Protein 2G3A (pdb70)

Organism: Agrobacterium fabrum (strain C58 / ATCC 33970) (NCBI:txid176299)

GO terms:
  GO:0016747 acyltransferase activity, transferring groups other than amino-acyl groups (F, IDA)

Nearest PDB structures (foldseek):
  2g3a-assembly1_A-2  TM=1.008E+00  e=5.974E-25  Agrobacterium fabrum str. C58
  1y9w-assembly1_B  TM=8.435E-01  e=3.414E-10  Bacillus cereus ATCC 14579
  1l0c-assembly1_A  TM=7.454E-01  e=3.985E-04  Ovis aries
  4m85-assembly4_D  TM=7.334E-01  e=1.195E-03  Staphylococcus aureus subsp. aureus Mu50
  4nex-assembly1_A  TM=5.572E-01  e=1.646E-02  Xylella fastidiosa Temecula1

Structure (mmCIF, N/CA/C/O backbone):
data_2G3A
#
_entry.id   2G3A
#
_cell.length_a   60.768
_cell.length_b   94.675
_cell.length_c   57.145
_cell.angle_alpha   90.000
_cell.angle_beta   90.000
_cell.angle_gamma   90.000
#
_symmetry.space_group_name_H-M   'C 2 2 21'
#
loop_
_entity.id
_entity.type
_entity.pdbx_description
1 polymer acetyltransferase
2 water water
#
loop_
_atom_site.group_PDB
_atom_site.id
_atom_site.type_symbol
_atom_site.label_atom_id
_atom_site.label_alt_id
_atom_site.label_comp_id
_atom_site.label_asym_id
_atom_site.label_entity_id
_atom_site.label_seq_id
_atom_site.pdbx_PDB_ins_code
_atom_site.Cartn_x
_atom_site.Cartn_y
_atom_site.Cartn_z
_atom_site.occupancy
_atom_site.B_iso_or_equiv
_atom_site.auth_seq_id
_atom_site.auth_comp_id
_atom_site.auth_asym_id
_atom_site.auth_atom_id
_atom_site.pdbx_PDB_model_num
ATOM 9 N N . ASN A 1 17 ? 52.978 -6.382 27.526 1.00 37.45 2 ASN A N 1
ATOM 10 C CA . ASN A 1 17 ? 51.877 -6.425 28.496 1.00 37.00 2 ASN A CA 1
ATOM 11 C C . ASN A 1 17 ? 50.629 -7.120 27.975 1.00 35.09 2 ASN A C 1
ATOM 12 O O . ASN A 1 17 ? 50.140 -6.788 26.900 1.00 34.93 2 ASN A O 1
ATOM 17 N N . PHE A 1 18 ? 50.113 -8.060 28.763 1.00 34.59 3 PHE A N 1
ATOM 18 C CA . PHE A 1 18 ? 48.879 -8.778 28.441 1.00 33.33 3 PHE A CA 1
ATOM 19 C C . PHE A 1 18 ? 47.749 -8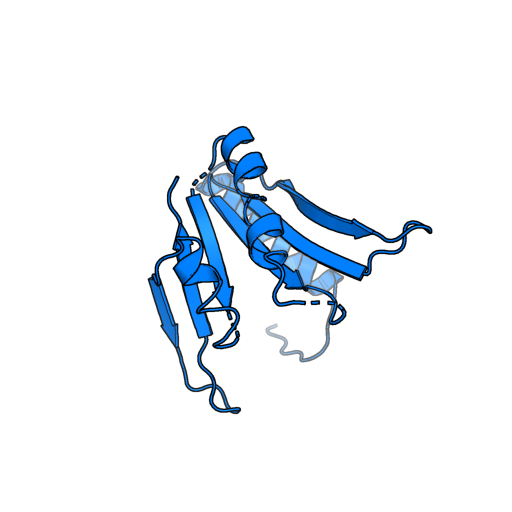.226 29.307 1.00 34.71 3 PHE A C 1
ATOM 20 O O . PHE A 1 18 ? 47.754 -8.382 30.533 1.00 35.51 3 PHE A O 1
ATOM 28 N N . VAL A 1 19 ? 46.787 -7.570 28.663 1.00 33.78 4 VAL A N 1
ATOM 29 C CA . VAL A 1 19 ? 45.748 -6.811 29.374 1.00 33.28 4 VAL A CA 1
ATOM 30 C C . VAL A 1 19 ? 44.390 -7.456 29.145 1.00 33.66 4 VAL A C 1
ATOM 31 O O . VAL A 1 19 ? 43.928 -7.536 28.008 1.00 35.21 4 VAL A O 1
ATOM 35 N N . LEU A 1 20 ? 43.766 -7.923 30.224 1.00 33.87 5 LEU A N 1
ATOM 36 C CA . LEU A 1 20 ? 42.431 -8.525 30.156 1.00 33.20 5 LEU A CA 1
ATOM 37 C C . LEU A 1 20 ? 41.378 -7.435 30.277 1.00 31.91 5 LEU A C 1
ATOM 38 O O . LEU A 1 20 ? 41.519 -6.533 31.097 1.00 30.85 5 LEU A O 1
ATOM 43 N N . SER A 1 21 ? 40.333 -7.514 29.462 1.00 31.47 6 SER A N 1
ATOM 44 C CA . SER A 1 21 ? 39.247 -6.523 29.505 1.00 32.76 6 SER A CA 1
ATOM 45 C C . SER A 1 21 ? 37.883 -7.172 29.226 1.00 32.64 6 SER A C 1
ATOM 46 O O . SER A 1 21 ? 37.806 -8.186 28.525 1.00 31.08 6 SER A O 1
ATOM 49 N N . ASP A 1 22 ? 36.821 -6.595 29.791 1.00 33.95 7 ASP A N 1
ATOM 50 C CA . ASP A 1 22 ? 35.451 -7.088 29.579 1.00 36.33 7 ASP A CA 1
ATOM 51 C C . ASP A 1 22 ? 34.520 -6.000 29.012 1.00 37.95 7 ASP A C 1
ATOM 52 O O . ASP A 1 22 ? 33.294 -6.061 29.173 1.00 37.49 7 ASP A O 1
ATOM 57 N N . VAL A 1 23 ? 35.115 -5.003 28.363 1.00 39.09 8 VAL A N 1
ATOM 58 C CA . VAL A 1 23 ? 34.353 -3.950 27.691 1.00 41.47 8 VAL A CA 1
ATOM 59 C C . VAL A 1 23 ? 34.648 -3.924 26.194 1.00 43.27 8 VAL A C 1
ATOM 60 O O . VAL A 1 23 ? 35.775 -4.191 25.767 1.00 44.57 8 VAL A O 1
ATOM 64 N N . ALA A 1 24 ? 33.621 -3.616 25.405 1.00 44.80 9 ALA A N 1
ATOM 65 C CA . ALA A 1 24 ? 33.767 -3.483 23.960 1.00 45.97 9 ALA A CA 1
ATOM 66 C C . ALA A 1 24 ? 34.732 -2.341 23.641 1.00 46.06 9 ALA A C 1
ATOM 67 O O . ALA A 1 24 ? 34.730 -1.306 24.319 1.00 47.36 9 ALA A O 1
ATOM 69 N N . ASP A 1 25 ? 35.572 -2.557 22.631 1.00 45.87 10 ASP A N 1
ATOM 70 C CA . ASP A 1 25 ? 36.565 -1.572 22.206 1.00 44.20 10 ASP A CA 1
ATOM 71 C C 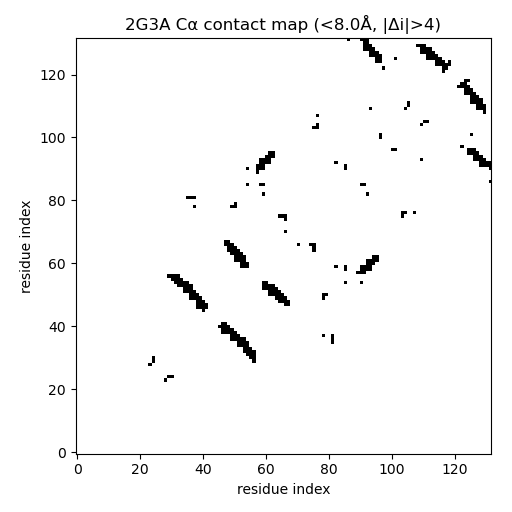. ASP A 1 25 ? 36.839 -1.763 20.723 1.00 42.09 10 ASP A C 1
ATOM 72 O O . ASP A 1 25 ? 37.546 -2.700 20.334 1.00 39.31 10 ASP A O 1
ATOM 77 N N . ALA A 1 26 ? 36.274 -0.875 19.905 1.00 39.35 11 ALA A N 1
ATOM 78 C CA . ALA A 1 26 ? 36.372 -0.987 18.450 1.00 38.09 11 ALA A CA 1
ATOM 79 C C . ALA A 1 26 ? 37.812 -0.930 17.944 1.00 37.20 11 ALA A C 1
ATOM 80 O O . ALA A 1 26 ? 38.219 -1.774 17.134 1.00 36.23 11 ALA A O 1
ATOM 82 N N . GLU A 1 27 ? 38.580 0.050 18.437 1.00 36.62 12 GLU A N 1
ATOM 83 C CA . GLU A 1 27 ? 39.970 0.242 18.006 1.00 36.80 12 GLU A CA 1
ATOM 84 C C . GLU A 1 27 ? 40.909 -0.879 18.436 1.00 37.39 12 GLU A C 1
ATOM 85 O O . GLU A 1 27 ? 41.826 -1.238 17.693 1.00 38.55 12 GLU A O 1
ATOM 91 N N . ALA A 1 28 ? 40.686 -1.428 19.628 1.00 36.21 13 ALA A N 1
ATOM 92 C CA . ALA A 1 28 ? 41.484 -2.547 20.105 1.00 36.76 13 ALA A CA 1
ATOM 93 C C . ALA A 1 28 ? 41.152 -3.808 19.311 1.00 35.69 13 ALA A C 1
ATOM 94 O O . ALA A 1 28 ? 42.049 -4.547 18.906 1.00 36.41 13 ALA A O 1
ATOM 96 N N . GLU A 1 29 ? 39.859 -4.032 19.077 1.00 34.87 14 GLU A N 1
ATOM 97 C CA . GLU A 1 29 ? 39.399 -5.179 18.298 1.00 35.17 14 GLU A CA 1
ATOM 98 C C . GLU A 1 29 ? 39.857 -5.118 16.843 1.00 33.89 14 GLU A C 1
ATOM 99 O O . GLU A 1 29 ? 40.185 -6.150 16.261 1.00 32.13 14 GLU A O 1
ATOM 105 N N . LYS A 1 30 ? 39.865 -3.910 16.270 1.00 30.75 15 LYS A N 1
ATOM 106 C CA . LYS A 1 30 ? 40.386 -3.676 14.917 1.00 30.37 15 LYS A CA 1
ATOM 107 C C . LYS A 1 30 ? 41.889 -3.991 14.843 1.00 29.68 15 LYS A C 1
ATOM 108 O O . LYS A 1 30 ? 42.358 -4.608 13.880 1.00 29.36 15 LYS A O 1
ATOM 114 N N . ALA A 1 31 ? 42.625 -3.589 15.881 1.00 28.35 16 ALA A N 1
ATOM 115 C CA . ALA A 1 31 ? 44.077 -3.766 15.941 1.00 27.81 16 ALA A CA 1
ATOM 116 C C . ALA A 1 31 ? 44.490 -5.235 16.033 1.00 27.29 16 ALA A C 1
ATOM 117 O O . ALA A 1 31 ? 45.652 -5.567 15.803 1.00 27.68 16 ALA A O 1
ATOM 119 N N . ILE A 1 32 ? 43.538 -6.097 16.379 1.00 27.51 17 ILE A N 1
ATOM 120 C CA . ILE A 1 32 ? 43.743 -7.555 16.388 1.00 28.65 17 ILE A CA 1
ATOM 121 C C . ILE A 1 32 ? 43.202 -8.183 15.096 1.00 31.46 17 ILE A C 1
ATOM 122 O O . ILE A 1 32 ? 43.855 -9.034 14.497 1.00 30.40 17 ILE A O 1
ATOM 127 N N . ARG A 1 33 ? 42.022 -7.736 14.657 1.00 32.61 18 ARG A N 1
ATOM 128 C CA . ARG A 1 33 ? 41.415 -8.258 13.430 1.00 32.71 18 ARG A CA 1
ATOM 129 C C . ARG A 1 33 ? 42.230 -7.957 12.164 1.00 30.78 18 ARG A C 1
ATOM 130 O O . ARG A 1 33 ? 42.440 -8.838 11.338 1.00 29.90 18 ARG A O 1
ATOM 138 N N . ASP A 1 34 ? 42.678 -6.719 12.002 1.00 31.24 19 ASP A N 1
ATOM 139 C CA . ASP A 1 34 ? 43.352 -6.340 10.751 1.00 32.06 19 ASP A CA 1
ATOM 140 C C . ASP A 1 34 ? 44.587 -7.204 10.421 1.00 32.90 19 ASP A C 1
ATOM 141 O O . ASP A 1 34 ? 44.650 -7.781 9.330 1.00 32.82 19 ASP A O 1
ATOM 146 N N . PRO A 1 35 ? 45.551 -7.332 11.362 1.00 33.38 20 PRO A N 1
ATOM 147 C CA . PRO A 1 35 ? 46.699 -8.179 11.028 1.00 32.41 20 PRO A CA 1
ATOM 148 C C . PRO A 1 35 ? 46.368 -9.669 10.838 1.00 32.69 20 PRO A C 1
ATOM 149 O O . PRO A 1 35 ? 47.059 -10.351 10.080 1.00 31.45 20 PRO A O 1
ATOM 153 N N . LEU A 1 36 ? 45.320 -10.161 11.495 1.00 32.71 21 LEU A N 1
ATOM 154 C CA . LEU A 1 36 ? 44.899 -11.549 11.320 1.00 32.89 21 LEU A CA 1
ATOM 155 C C . LEU A 1 36 ? 44.308 -11.730 9.920 1.00 31.69 21 LEU A C 1
ATOM 156 O O . LEU A 1 36 ? 44.581 -12.722 9.250 1.00 30.88 21 LEU A O 1
ATOM 161 N N . VAL A 1 37 ? 43.505 -10.763 9.485 1.00 31.78 22 VAL A N 1
ATOM 162 C CA . VAL A 1 37 ? 42.998 -10.739 8.104 1.00 30.98 22 VAL A CA 1
ATOM 163 C C . VAL A 1 37 ? 44.161 -10.671 7.099 1.00 29.38 22 VAL A C 1
ATOM 164 O O . VAL A 1 37 ? 44.177 -11.411 6.116 1.00 29.93 22 VAL A O 1
ATOM 168 N N . ALA A 1 38 ? 45.149 -9.816 7.360 1.00 29.83 23 ALA A N 1
ATOM 169 C CA . ALA A 1 38 ? 46.299 -9.686 6.454 1.00 30.67 23 ALA A CA 1
ATOM 170 C C . ALA A 1 38 ? 47.111 -10.979 6.386 1.00 30.71 23 ALA A C 1
ATOM 171 O O . ALA A 1 38 ? 47.537 -11.399 5.304 1.00 31.03 23 ALA A O 1
ATOM 173 N N . TYR A 1 39 ? 47.297 -11.612 7.545 1.00 30.71 24 TYR A N 1
ATOM 174 C CA . TYR A 1 39 ? 47.944 -12.914 7.647 1.00 30.07 24 TYR A CA 1
ATOM 175 C C . TYR A 1 39 ? 47.206 -13.996 6.853 1.00 29.77 24 TYR A C 1
ATOM 176 O O . TYR A 1 39 ? 47.839 -14.813 6.163 1.00 28.64 24 TYR A O 1
ATOM 185 N N . ASN A 1 40 ? 45.879 -14.022 6.988 1.00 28.32 25 ASN A N 1
ATOM 186 C CA . ASN A 1 40 ? 45.057 -15.006 6.299 1.00 29.31 25 ASN A CA 1
ATOM 187 C C . ASN A 1 40 ? 45.056 -14.808 4.780 1.00 29.69 25 ASN A C 1
ATOM 188 O O . ASN A 1 40 ? 45.096 -15.772 4.027 1.00 29.89 25 ASN A O 1
ATOM 193 N N . LEU A 1 41 ? 45.043 -13.553 4.346 1.00 30.22 26 LEU A N 1
ATOM 194 C CA . LEU A 1 41 ? 45.175 -13.229 2.930 1.00 30.71 26 LEU A CA 1
ATOM 195 C C . LEU A 1 41 ? 46.498 -13.748 2.360 1.00 30.79 26 LEU A C 1
ATOM 196 O O . LEU A 1 41 ? 46.525 -14.373 1.291 1.00 30.90 26 LEU A O 1
ATOM 201 N N . ALA A 1 42 ? 47.590 -13.485 3.076 1.00 31.34 27 ALA A N 1
ATOM 202 C CA . ALA A 1 42 ? 48.929 -13.852 2.614 1.00 30.39 27 ALA A CA 1
ATOM 203 C C . ALA A 1 42 ? 49.077 -15.365 2.543 1.00 30.52 27 ALA A C 1
ATOM 204 O O . ALA A 1 42 ? 49.704 -15.890 1.630 1.00 32.12 27 ALA A O 1
ATOM 206 N N . ARG A 1 43 ? 48.462 -16.068 3.487 1.00 28.34 28 ARG A N 1
ATOM 207 C CA . ARG A 1 43 ? 48.622 -17.515 3.578 1.00 28.24 28 ARG A CA 1
ATOM 208 C C . ARG A 1 43 ? 47.586 -18.321 2.772 1.00 28.15 28 ARG A C 1
ATOM 209 O O . ARG A 1 43 ? 47.914 -19.348 2.166 1.00 28.29 28 ARG A O 1
ATOM 217 N N . PHE A 1 44 ? 46.339 -17.865 2.780 1.00 27.27 29 PHE A N 1
ATOM 218 C CA . PHE A 1 44 ? 45.240 -18.655 2.229 1.00 27.90 29 PHE A CA 1
ATOM 219 C C . PHE A 1 44 ? 44.610 -18.002 0.984 1.00 28.12 29 PHE A C 1
ATOM 220 O O . PHE A 1 44 ? 43.640 -18.526 0.427 1.00 29.96 29 PHE A O 1
ATOM 228 N N . GLY A 1 45 ? 45.144 -16.858 0.566 1.00 30.46 30 GLY A N 1
ATOM 229 C CA . GLY A 1 45 ? 44.646 -16.140 -0.623 1.00 30.39 30 GLY A CA 1
ATOM 230 C C . GLY A 1 45 ? 43.384 -15.329 -0.352 1.00 32.11 30 GLY A C 1
ATOM 231 O O . GLY A 1 45 ? 42.912 -15.271 0.779 1.00 31.07 30 GLY A O 1
ATOM 232 N N . GLU A 1 46 ? 42.827 -14.719 -1.401 1.00 32.10 31 GLU A N 1
ATOM 233 C CA . GLU A 1 46 ? 41.646 -13.853 -1.278 1.00 32.06 31 GLU A CA 1
ATOM 234 C C . GLU A 1 46 ? 40.437 -14.578 -0.685 1.00 31.05 31 GLU A C 1
ATOM 235 O O . GLU A 1 46 ? 40.144 -15.725 -1.045 1.00 30.52 31 GLU A O 1
ATOM 241 N N . SER A 1 47 ? 39.742 -13.915 0.232 1.00 28.23 32 SER A N 1
ATOM 242 C CA . SER A 1 47 ? 38.527 -14.506 0.810 1.00 28.45 32 SER A CA 1
ATOM 243 C C . SER A 1 47 ? 37.296 -14.255 -0.060 1.00 28.21 32 SER A C 1
ATOM 244 O O . SER A 1 47 ? 36.324 -15.024 -0.009 1.00 28.91 32 SER A O 1
ATOM 247 N N . ASP A 1 48 ? 37.346 -13.177 -0.847 1.00 27.12 33 ASP A N 1
ATOM 248 C CA . ASP A 1 48 ? 36.196 -12.663 -1.598 1.00 27.98 33 ASP A CA 1
ATOM 249 C C . ASP A 1 48 ? 34.965 -12.446 -0.715 1.00 26.56 33 ASP A C 1
ATOM 250 O O . ASP A 1 48 ? 33.842 -12.670 -1.163 1.00 25.07 33 ASP A O 1
ATOM 255 N N . LYS A 1 49 ? 35.183 -12.018 0.530 1.00 25.97 34 LYS A N 1
ATOM 256 C CA . LYS A 1 49 ? 34.076 -11.734 1.452 1.00 26.48 34 LYS A CA 1
ATOM 257 C C . LYS A 1 49 ? 33.146 -10.657 0.921 1.00 27.60 34 LYS A C 1
ATOM 258 O O . LYS A 1 49 ? 33.574 -9.543 0.599 1.00 25.24 34 LYS A O 1
ATOM 264 N N . ARG A 1 50 ? 31.864 -10.996 0.866 1.00 26.25 35 ARG A N 1
ATOM 265 C CA . ARG A 1 50 ? 30.857 -10.132 0.289 1.00 24.63 35 ARG A CA 1
ATOM 266 C C . ARG A 1 50 ? 29.550 -10.311 1.039 1.00 26.82 35 ARG A C 1
ATOM 267 O O . ARG A 1 50 ? 29.032 -11.423 1.149 1.00 27.06 35 ARG A O 1
ATOM 275 N N . ASP A 1 51 ? 29.017 -9.214 1.561 1.00 26.44 36 ASP A N 1
ATOM 276 C CA . ASP A 1 51 ? 27.779 -9.274 2.333 1.00 27.89 36 ASP A CA 1
ATOM 277 C C . ASP A 1 51 ? 26.622 -9.825 1.509 1.00 26.51 36 ASP A C 1
ATOM 278 O O . ASP A 1 51 ? 26.599 -9.707 0.282 1.00 23.43 36 ASP A O 1
ATOM 283 N N . LEU A 1 52 ? 25.669 -10.438 2.203 1.00 26.33 37 LEU A N 1
ATOM 284 C CA . LEU A 1 52 ? 24.453 -10.933 1.583 1.00 26.99 37 LEU A CA 1
ATOM 285 C C . LEU A 1 52 ? 23.312 -10.756 2.593 1.00 29.66 37 LEU A C 1
ATOM 286 O O . LEU A 1 52 ? 23.179 -11.533 3.551 1.00 29.17 37 LEU A O 1
ATOM 291 N N . ASN A 1 53 ? 22.505 -9.717 2.387 1.00 30.88 38 ASN A N 1
ATOM 292 C CA . ASN A 1 53 ? 21.378 -9.440 3.266 1.00 29.99 38 ASN A CA 1
ATOM 293 C C . ASN A 1 53 ? 20.063 -9.443 2.493 1.00 29.26 38 ASN A C 1
ATOM 294 O O . ASN A 1 53 ? 20.021 -9.111 1.304 1.00 29.01 38 ASN A O 1
ATOM 299 N N . ILE A 1 54 ? 18.993 -9.822 3.178 1.00 26.36 39 ILE A N 1
ATOM 300 C CA . ILE A 1 54 ? 17.658 -9.720 2.635 1.00 25.80 39 ILE A CA 1
ATOM 301 C C . ILE A 1 54 ? 16.833 -9.057 3.719 1.00 26.40 39 ILE A C 1
ATOM 302 O O . ILE A 1 54 ? 16.712 -9.583 4.833 1.00 26.05 39 ILE A O 1
ATOM 307 N N . THR A 1 55 ? 16.290 -7.888 3.399 1.00 24.33 40 THR A N 1
ATOM 308 C CA . THR A 1 55 ? 15.418 -7.199 4.327 1.00 25.18 40 THR A CA 1
ATOM 309 C C . THR A 1 55 ? 13.972 -7.389 3.909 1.00 24.74 40 THR A C 1
ATOM 310 O O . THR A 1 55 ? 13.641 -7.367 2.724 1.00 25.48 40 THR A O 1
ATOM 314 N N . ILE A 1 56 ? 13.133 -7.619 4.906 1.00 23.12 41 ILE A N 1
ATOM 315 C CA . ILE A 1 56 ? 11.697 -7.636 4.738 1.00 23.34 41 ILE A CA 1
ATOM 316 C C . ILE A 1 56 ? 11.227 -6.241 5.134 1.00 23.53 41 ILE A C 1
ATOM 317 O O . ILE A 1 56 ? 11.420 -5.832 6.276 1.00 24.87 41 ILE A O 1
ATOM 322 N N . ARG A 1 57 ? 10.624 -5.527 4.186 1.00 23.62 42 ARG A N 1
ATOM 323 C CA . ARG A 1 57 ? 10.241 -4.127 4.373 1.00 24.60 42 ARG A CA 1
ATOM 324 C C . ARG A 1 57 ? 8.748 -3.868 4.136 1.00 24.79 42 ARG A C 1
ATOM 325 O O . ARG A 1 57 ? 8.174 -4.329 3.153 1.00 24.26 42 ARG A O 1
ATOM 333 N N . ASN A 1 58 ? 8.130 -3.131 5.051 1.00 26.27 43 ASN A N 1
ATOM 334 C CA . ASN A 1 58 ? 6.711 -2.787 4.935 1.00 29.20 43 ASN A CA 1
ATOM 335 C C . ASN A 1 58 ? 6.447 -1.660 3.923 1.00 29.91 43 ASN A C 1
ATOM 336 O O . ASN A 1 58 ? 7.356 -1.232 3.202 1.00 29.00 43 ASN A O 1
ATOM 341 N N . ASP A 1 59 ? 5.205 -1.181 3.887 1.00 31.21 44 ASP A N 1
ATOM 342 C CA . ASP A 1 59 ? 4.801 -0.116 2.960 1.00 33.01 44 ASP A CA 1
ATOM 343 C C . ASP A 1 59 ? 5.554 1.210 3.110 1.00 31.99 44 ASP A C 1
ATOM 344 O O . ASP A 1 59 ? 5.648 1.971 2.146 1.00 32.68 44 ASP A O 1
ATOM 349 N N . ASP A 1 60 ? 6.065 1.503 4.304 1.00 31.13 45 ASP A N 1
ATOM 350 C CA . ASP A 1 60 ? 6.887 2.704 4.488 1.00 31.07 45 ASP A CA 1
ATOM 351 C C . ASP A 1 60 ? 8.399 2.440 4.545 1.00 29.18 45 ASP A C 1
ATOM 352 O O . ASP A 1 60 ? 9.154 3.229 5.116 1.00 28.11 45 ASP A O 1
ATOM 357 N N . ASN A 1 61 ? 8.819 1.328 3.940 1.00 28.11 46 ASN A N 1
ATOM 358 C CA . ASN A 1 61 ? 10.237 0.973 3.769 1.00 28.20 46 ASN A CA 1
ATOM 359 C C . ASN A 1 61 ? 10.988 0.561 5.060 1.00 27.57 46 ASN A C 1
ATOM 360 O O . ASN A 1 61 ? 12.213 0.397 5.051 1.00 27.62 46 ASN A O 1
ATOM 365 N N . SER A 1 62 ? 1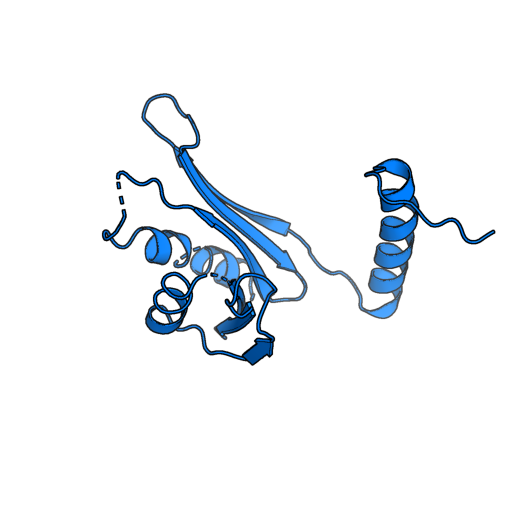0.255 0.377 6.159 1.00 27.20 47 SER A N 1
ATOM 366 C CA . SER A 1 62 ? 10.859 -0.087 7.417 1.00 26.51 47 SER A CA 1
ATOM 367 C C . SER A 1 62 ? 11.213 -1.572 7.365 1.00 25.97 47 SER A C 1
ATOM 368 O O . SER A 1 62 ? 10.421 -2.378 6.894 1.00 23.32 47 SER A O 1
ATOM 371 N N . VAL A 1 63 ? 12.401 -1.910 7.868 1.00 28.12 48 VAL A N 1
ATOM 372 C CA . VAL A 1 63 ? 12.846 -3.295 8.015 1.00 29.24 48 VAL A CA 1
ATOM 373 C C . VAL A 1 63 ? 12.142 -3.922 9.218 1.00 30.50 48 VAL A C 1
ATOM 374 O O . VAL A 1 63 ? 12.248 -3.424 10.348 1.00 30.64 48 VAL A O 1
ATOM 378 N N . THR A 1 64 ? 11.414 -5.005 8.958 1.00 30.35 49 THR A N 1
ATOM 379 C CA . THR A 1 64 ? 10.681 -5.739 9.996 1.00 30.23 49 THR A CA 1
ATOM 380 C C . THR A 1 64 ? 11.354 -7.087 10.319 1.00 28.14 49 THR A C 1
ATOM 381 O O . THR A 1 64 ? 11.030 -7.746 11.312 1.00 28.32 49 THR A O 1
ATOM 385 N N . GLY A 1 65 ? 12.297 -7.492 9.479 1.00 26.30 50 GLY A N 1
ATOM 386 C CA . GLY A 1 65 ? 12.941 -8.795 9.634 1.00 25.21 50 GLY A CA 1
ATOM 387 C C . GLY A 1 65 ? 13.844 -9.076 8.444 1.00 23.89 50 GLY A C 1
ATOM 388 O O . GLY A 1 65 ? 14.137 -8.172 7.652 1.00 22.14 50 GLY A O 1
ATOM 389 N N . GLY A 1 66 ? 14.274 -10.326 8.314 1.00 22.30 51 GLY A N 1
ATOM 390 C CA . GLY A 1 66 ? 15.112 -10.726 7.190 1.00 21.88 51 GLY A CA 1
ATOM 391 C C . GLY A 1 66 ? 16.268 -11.634 7.551 1.00 22.36 51 GLY A C 1
ATOM 392 O O . GLY A 1 66 ? 16.245 -12.303 8.575 1.00 21.33 51 GLY A O 1
ATOM 393 N N . LEU A 1 67 ? 17.286 -11.620 6.693 1.00 21.58 52 LEU A N 1
ATOM 394 C CA . LEU A 1 67 ? 18.436 -12.482 6.803 1.00 23.09 52 LEU A CA 1
ATOM 395 C C . LEU A 1 67 ? 19.699 -11.637 6.642 1.00 21.82 52 LEU A C 1
ATOM 396 O O . LEU A 1 67 ? 19.768 -10.748 5.773 1.00 21.33 52 LEU A O 1
ATOM 401 N N . VAL A 1 68 ? 20.671 -11.898 7.511 1.00 20.70 53 VAL A N 1
ATOM 402 C CA . VAL A 1 68 ? 21.993 -11.265 7.444 1.00 22.95 53 VAL A CA 1
ATOM 403 C C . VAL A 1 68 ? 23.035 -12.358 7.282 1.00 24.72 53 VAL A C 1
ATOM 404 O O . VAL A 1 68 ? 23.077 -13.314 8.069 1.00 23.16 53 VAL A O 1
ATOM 408 N N . GLY A 1 69 ? 23.864 -12.244 6.254 1.00 24.23 54 GLY A N 1
ATOM 409 C CA . GLY A 1 69 ? 24.947 -13.205 6.080 1.00 25.12 54 GLY A CA 1
ATOM 410 C C . GLY A 1 69 ? 26.032 -12.715 5.163 1.00 24.85 54 GLY A C 1
ATOM 411 O O . GLY A 1 69 ? 26.153 -11.521 4.912 1.00 21.26 54 GLY A O 1
ATOM 412 N N . HIS A 1 70 ? 26.840 -13.639 4.663 1.00 24.62 55 HIS A N 1
ATOM 413 C CA . HIS A 1 70 ? 27.885 -13.274 3.705 1.00 25.65 55 HIS A CA 1
ATOM 414 C C . HIS A 1 70 ? 28.427 -14.510 3.013 1.00 25.27 55 HIS A C 1
ATOM 415 O O . HIS A 1 70 ? 28.285 -15.624 3.509 1.00 25.26 55 HIS A O 1
ATOM 422 N N . THR A 1 71 ? 29.058 -14.303 1.865 1.00 24.30 56 THR A N 1
ATOM 423 C CA . THR A 1 71 ? 29.769 -15.387 1.215 1.00 23.01 56 THR A CA 1
ATOM 424 C C . THR A 1 71 ? 31.268 -15.110 1.303 1.00 21.04 56 THR A C 1
ATOM 425 O O . THR A 1 71 ? 31.696 -13.966 1.162 1.00 21.43 56 THR A O 1
ATOM 429 N N . ALA A 1 72 ? 32.048 -16.158 1.567 1.00 20.52 57 ALA A N 1
ATOM 430 C CA . ALA A 1 72 ? 33.514 -16.073 1.601 1.00 20.73 57 ALA A CA 1
ATOM 431 C C . ALA A 1 72 ? 34.091 -17.452 1.333 1.00 22.63 57 ALA A C 1
ATOM 432 O O . ALA A 1 72 ? 33.569 -18.453 1.850 1.00 20.41 57 ALA A O 1
ATOM 434 N N . ARG A 1 73 ? 35.156 -17.516 0.534 1.00 24.10 58 ARG A N 1
ATOM 435 C CA . ARG A 1 73 ? 35.872 -18.786 0.301 1.00 24.89 58 ARG A CA 1
ATOM 436 C C . ARG A 1 73 ? 34.929 -19.917 -0.156 1.00 24.31 58 ARG A C 1
ATOM 437 O O . ARG A 1 73 ? 35.077 -21.088 0.228 1.00 25.04 58 ARG A O 1
ATOM 445 N N . GLY A 1 74 ? 33.952 -19.541 -0.975 1.00 24.98 59 GLY A N 1
ATOM 446 C CA . GLY A 1 74 ? 33.072 -20.497 -1.642 1.00 25.46 59 G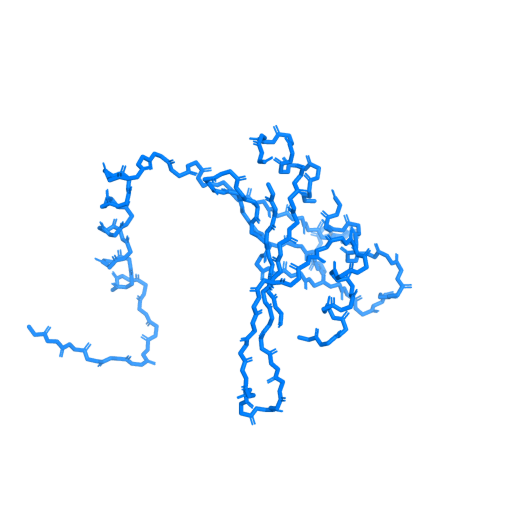LY A CA 1
ATOM 447 C C . GLY A 1 74 ? 31.840 -20.912 -0.866 1.00 23.58 59 GLY A C 1
ATOM 448 O O . GLY A 1 74 ? 31.079 -21.749 -1.339 1.00 23.45 59 GLY A O 1
ATOM 449 N N . TRP A 1 75 ? 31.643 -20.335 0.323 1.00 21.49 60 TRP A N 1
ATOM 450 C CA . TRP A 1 75 ? 30.536 -20.737 1.200 1.00 20.85 60 TRP A CA 1
ATOM 451 C C . TRP A 1 75 ? 29.710 -19.565 1.679 1.00 23.58 60 TRP A C 1
ATOM 452 O O . TRP A 1 75 ? 30.251 -18.504 2.005 1.00 24.60 60 TRP A O 1
ATOM 463 N N . LEU A 1 76 ? 28.390 -19.773 1.692 1.00 22.76 61 LEU A N 1
ATOM 464 C CA . LEU A 1 76 ? 27.441 -18.872 2.340 1.00 22.91 61 LEU A CA 1
ATOM 465 C C . LEU A 1 76 ? 27.330 -19.167 3.839 1.00 23.25 61 LEU A C 1
ATOM 466 O O . LEU A 1 76 ? 27.139 -20.319 4.243 1.00 22.62 61 LEU A O 1
ATOM 471 N N . TYR A 1 77 ? 27.495 -18.128 4.652 1.00 22.49 62 TYR A N 1
ATOM 472 C CA . TYR A 1 77 ? 27.207 -18.212 6.090 1.00 22.33 62 TYR A CA 1
ATOM 473 C C . TYR A 1 77 ? 25.988 -17.340 6.352 1.00 23.27 62 TYR A C 1
ATOM 474 O O . TYR A 1 77 ? 25.981 -16.146 6.007 1.00 22.61 62 TYR A O 1
ATOM 483 N N . VAL A 1 78 ? 24.954 -17.943 6.930 1.00 23.52 63 VAL A N 1
ATOM 484 C CA . VAL A 1 78 ? 23.782 -17.202 7.377 1.00 23.60 63 VAL A CA 1
ATOM 485 C C . VAL A 1 78 ? 24.001 -16.878 8.851 1.00 25.94 63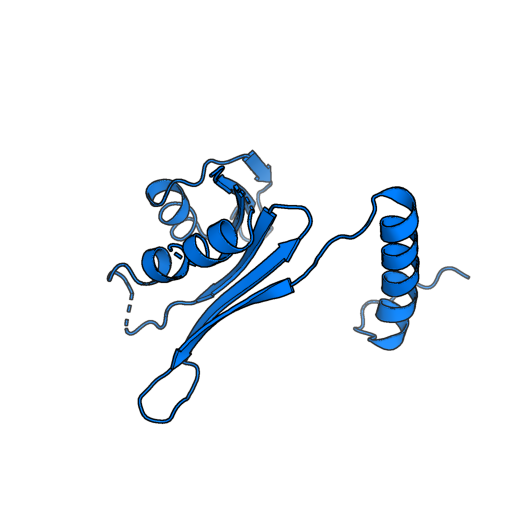 VAL A C 1
ATOM 486 O O . VAL A 1 78 ? 24.075 -17.783 9.690 1.00 24.12 63 VAL A O 1
ATOM 490 N N . GLN A 1 79 ? 24.128 -15.586 9.155 1.00 23.37 64 GLN A N 1
ATOM 491 C CA . GLN A 1 79 ? 24.408 -15.134 10.518 1.00 26.05 64 GLN A CA 1
ATOM 492 C C . GLN A 1 79 ? 23.146 -14.875 11.353 1.00 28.32 64 GLN A C 1
ATOM 493 O O . GLN A 1 79 ? 23.066 -15.280 12.527 1.00 29.09 64 GLN A O 1
ATOM 499 N N . LEU A 1 80 ? 22.169 -14.188 10.763 1.00 26.01 65 LEU A N 1
ATOM 500 C CA . LEU A 1 80 ? 20.940 -13.870 11.476 1.00 24.99 65 LEU A CA 1
ATOM 501 C C . LEU A 1 80 ? 19.768 -14.116 10.563 1.00 24.59 65 LEU A C 1
ATOM 502 O O . LEU A 1 80 ? 19.853 -13.846 9.374 1.00 23.40 65 LEU A O 1
ATOM 507 N N . LEU A 1 81 ? 18.667 -14.592 11.138 1.00 23.05 66 LEU A N 1
ATOM 508 C CA . LEU A 1 81 ? 17.412 -14.716 10.418 1.00 23.30 66 LEU A CA 1
ATOM 509 C C . LEU A 1 81 ? 16.293 -14.451 11.383 1.00 24.22 66 LEU A C 1
ATOM 510 O O . LEU A 1 81 ? 16.185 -15.135 12.409 1.00 24.97 66 LEU A O 1
ATOM 515 N N . PHE A 1 82 ? 15.463 -13.453 11.061 1.00 22.12 67 PHE A N 1
ATOM 516 C CA . PHE A 1 82 ? 14.308 -13.128 11.879 1.00 21.59 67 PHE A CA 1
ATOM 517 C C . PHE A 1 82 ? 13.041 -12.958 11.039 1.00 23.03 67 PHE A C 1
ATOM 518 O O . PHE A 1 82 ? 13.001 -12.186 10.072 1.00 23.74 67 PHE A O 1
ATOM 526 N N . VAL A 1 83 ? 12.001 -13.683 11.424 1.00 23.47 68 VAL A N 1
ATOM 527 C CA . VAL A 1 83 ? 10.697 -13.540 10.801 1.00 24.36 68 VAL A CA 1
ATOM 528 C C . VAL A 1 83 ? 9.759 -12.840 11.785 1.00 25.26 68 VAL A C 1
ATOM 529 O O . VAL A 1 83 ? 9.625 -13.284 12.917 1.00 23.91 68 VAL A O 1
ATOM 533 N N . PRO A 1 84 ? 9.122 -11.725 11.363 1.00 27.02 69 PRO A N 1
ATOM 534 C CA . PRO A 1 84 ? 8.176 -11.014 12.236 1.00 28.40 69 PRO A CA 1
ATOM 535 C C . PRO A 1 84 ? 7.031 -11.913 12.716 1.00 29.51 69 PRO A C 1
ATOM 536 O O . PRO A 1 84 ? 6.580 -12.797 11.989 1.00 27.98 69 PRO A O 1
ATOM 540 N N . GLU A 1 85 ? 6.570 -11.691 13.941 1.00 32.34 70 GLU A N 1
ATOM 541 C CA . GLU A 1 85 ? 5.542 -12.545 14.537 1.00 34.98 70 GLU A CA 1
ATOM 542 C C . GLU A 1 85 ? 4.335 -12.780 13.613 1.00 34.52 70 GLU A C 1
ATOM 543 O O . GLU A 1 85 ? 3.862 -13.915 13.478 1.00 33.78 70 GLU A O 1
ATOM 549 N N 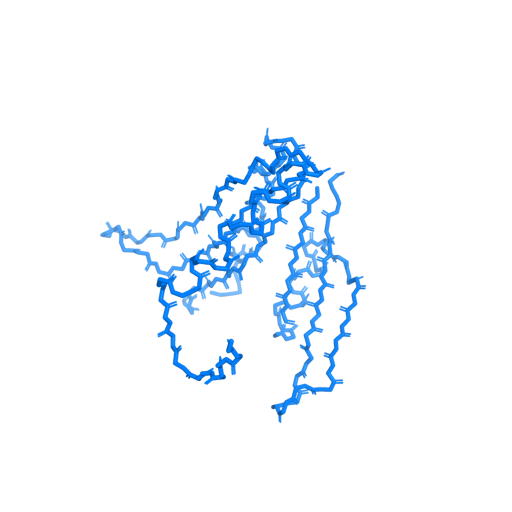. ALA A 1 86 ? 3.865 -11.713 12.962 1.00 33.90 71 ALA A N 1
ATOM 550 C CA . ALA A 1 86 ? 2.684 -11.779 12.091 1.00 34.30 71 ALA A CA 1
ATOM 551 C C . ALA A 1 86 ? 2.877 -12.663 10.853 1.00 35.28 71 ALA A C 1
ATOM 552 O O . ALA A 1 86 ? 1.897 -13.111 10.243 1.00 35.40 71 ALA A O 1
ATOM 562 N N . ARG A 1 88 ? 4.766 -15.591 10.760 1.00 33.36 73 ARG A N 1
ATOM 563 C CA . ARG A 1 88 ? 5.290 -16.930 11.060 1.00 34.45 73 ARG A CA 1
ATOM 564 C C . ARG A 1 88 ? 4.331 -18.050 10.654 1.00 35.22 73 ARG A C 1
ATOM 565 O O . ARG A 1 88 ? 3.125 -17.825 10.518 1.00 35.28 73 ARG A O 1
ATOM 573 N N . GLY A 1 89 ? 4.890 -19.239 10.439 1.00 35.33 74 GLY A N 1
ATOM 574 C CA . GLY A 1 89 ? 4.133 -20.394 9.946 1.00 37.98 74 GLY A CA 1
ATOM 575 C C . GLY A 1 89 ? 3.636 -20.232 8.518 1.00 37.81 74 GLY A C 1
ATOM 576 O O . GLY A 1 89 ? 2.551 -20.706 8.172 1.00 40.11 74 GLY A O 1
ATOM 577 N N . GLN A 1 90 ? 4.430 -19.564 7.685 1.00 35.12 75 GLN A N 1
ATOM 578 C CA . GLN A 1 90 ? 4.003 -19.152 6.348 1.00 31.67 75 GLN A CA 1
ATOM 579 C C . GLN A 1 90 ? 5.130 -19.301 5.314 1.00 28.62 75 GLN A C 1
ATOM 580 O O . GLN A 1 90 ? 5.114 -18.654 4.267 1.00 25.82 75 GLN A O 1
ATOM 586 N N . GLY A 1 91 ? 6.109 -20.150 5.622 1.00 27.23 76 GLY A N 1
ATOM 587 C CA . GLY A 1 91 ? 7.244 -20.401 4.727 1.00 26.55 76 GLY A CA 1
ATOM 588 C C . GLY A 1 91 ? 8.178 -19.226 4.496 1.00 25.93 76 GLY A C 1
ATOM 589 O O . GLY A 1 91 ? 8.908 -19.193 3.496 1.00 24.20 76 GLY A O 1
ATOM 590 N N . ILE A 1 92 ? 8.170 -18.259 5.414 1.00 24.74 77 ILE A N 1
ATOM 591 C CA . ILE A 1 92 ? 8.992 -17.065 5.236 1.00 23.76 77 ILE A CA 1
ATOM 592 C C . ILE A 1 92 ? 10.475 -17.316 5.521 1.00 22.10 77 ILE A C 1
ATOM 593 O O . ILE A 1 92 ? 11.332 -16.837 4.780 1.00 22.84 77 ILE A O 1
ATOM 598 N N . ALA A 1 93 ? 10.783 -18.040 6.590 1.00 22.38 78 ALA A N 1
ATOM 599 C CA . ALA A 1 93 ? 12.174 -18.390 6.856 1.00 23.75 78 ALA A CA 1
ATOM 600 C C . ALA A 1 93 ? 12.741 -19.244 5.692 1.00 24.93 78 ALA A C 1
ATOM 601 O O . ALA A 1 93 ? 13.833 -18.970 5.206 1.00 20.89 78 ALA A O 1
ATOM 603 N N . PRO A 1 94 ? 12.011 -20.301 5.256 1.00 25.18 79 PRO A N 1
ATOM 604 C CA . PRO A 1 94 ? 12.507 -20.994 4.049 1.00 24.28 79 PRO A CA 1
ATOM 605 C C . PRO A 1 94 ? 12.649 -20.095 2.799 1.00 24.85 79 PRO A C 1
ATOM 606 O O . PRO A 1 94 ? 13.559 -20.310 1.998 1.00 23.45 79 PRO A O 1
ATOM 610 N N . LYS A 1 95 ? 11.770 -19.102 2.647 1.00 23.71 80 LYS A N 1
ATOM 611 C CA . LYS A 1 95 ? 11.849 -18.179 1.516 1.00 22.93 80 LYS A CA 1
ATOM 612 C C . LYS A 1 95 ? 13.134 -17.364 1.574 1.00 23.57 80 LYS A C 1
ATOM 613 O O . LYS A 1 95 ? 13.780 -17.148 0.550 1.00 21.18 80 LYS A O 1
ATOM 619 N N . LEU A 1 96 ? 13.476 -16.885 2.770 1.00 22.37 81 LEU A N 1
ATOM 620 C CA . LEU A 1 96 ? 14.721 -16.153 2.985 1.00 22.56 81 LEU A CA 1
ATOM 621 C C . LEU A 1 96 ? 15.920 -17.037 2.690 1.00 20.99 81 LEU A C 1
ATOM 622 O O . LEU A 1 96 ? 16.846 -16.605 2.013 1.00 21.82 81 LEU A O 1
ATOM 627 N N . LEU A 1 97 ? 15.885 -18.284 3.169 1.00 21.18 82 LEU A N 1
ATOM 628 C CA . LEU A 1 97 ? 16.971 -19.226 2.874 1.00 22.05 82 LEU A CA 1
ATOM 629 C C . LEU A 1 97 ? 17.100 -19.519 1.373 1.00 24.37 82 LEU A C 1
ATOM 630 O O . LEU A 1 97 ? 18.208 -19.646 0.845 1.00 24.26 82 LEU A O 1
ATOM 635 N N . ALA A 1 98 ? 15.960 -19.652 0.700 1.00 24.44 83 ALA A N 1
ATOM 636 C CA . ALA A 1 98 ? 15.945 -19.893 -0.746 1.00 21.56 83 ALA A CA 1
ATOM 637 C C . ALA A 1 98 ? 16.490 -18.700 -1.538 1.00 21.74 83 ALA A C 1
ATOM 638 O O . ALA A 1 98 ? 17.240 -18.876 -2.514 1.00 21.10 83 ALA A O 1
ATOM 648 N N . ALA A 1 100 ? 18.677 -16.455 -0.363 1.00 23.47 85 ALA A N 1
ATOM 649 C CA . ALA A 1 100 ? 20.114 -16.463 -0.051 1.00 21.01 85 ALA A CA 1
ATOM 650 C C . ALA A 1 100 ? 20.855 -17.543 -0.845 1.00 21.88 85 ALA A C 1
ATOM 651 O O . ALA A 1 100 ? 21.925 -17.285 -1.399 1.00 25.31 85 ALA A O 1
ATOM 653 N N . GLU A 1 101 ? 20.296 -18.752 -0.899 1.00 20.90 86 GLU A N 1
ATOM 654 C CA . GLU A 1 101 ? 20.942 -19.836 -1.644 1.00 21.80 86 GLU A CA 1
ATOM 655 C C . GLU A 1 101 ? 21.047 -19.505 -3.139 1.00 23.89 86 GLU A C 1
ATOM 656 O O . GLU A 1 101 ? 22.098 -19.719 -3.766 1.00 23.10 86 GLU A O 1
ATOM 662 N N . GLU A 1 102 ? 19.956 -18.997 -3.701 1.00 24.41 87 GLU A N 1
ATOM 663 C CA . GLU A 1 102 ? 19.954 -18.570 -5.097 1.00 26.07 87 GLU A CA 1
ATOM 664 C C . GLU A 1 102 ? 21.087 -17.585 -5.383 1.00 24.85 87 GLU A C 1
ATOM 665 O O . GLU A 1 102 ? 21.797 -17.731 -6.383 1.00 24.32 87 GLU A O 1
ATOM 671 N N . GLU A 1 103 ? 21.248 -16.583 -4.518 1.00 24.64 88 GLU A N 1
ATOM 672 C CA . GLU A 1 103 ? 22.297 -15.560 -4.693 1.00 25.45 88 GLU A CA 1
ATOM 673 C C . GLU A 1 103 ? 23.690 -16.164 -4.504 1.00 25.10 88 GLU A C 1
ATOM 674 O O . GLU A 1 103 ? 24.619 -15.863 -5.272 1.00 22.77 88 GLU A O 1
ATOM 680 N N . ALA A 1 104 ? 23.823 -17.057 -3.519 1.00 25.01 89 ALA A N 1
ATOM 681 C CA . ALA A 1 104 ? 25.096 -17.739 -3.264 1.00 23.98 89 ALA A CA 1
ATOM 682 C C . ALA A 1 104 ? 25.502 -18.620 -4.443 1.00 22.95 89 ALA A C 1
ATOM 683 O O . ALA A 1 104 ? 26.665 -18.624 -4.844 1.00 22.67 89 ALA A O 1
ATOM 685 N N . ARG A 1 105 ? 24.542 -19.339 -5.016 1.00 23.24 90 ARG A N 1
ATOM 686 C CA . ARG A 1 105 ? 24.820 -20.135 -6.218 1.00 25.90 90 ARG A CA 1
ATOM 687 C C . ARG A 1 105 ? 25.273 -19.250 -7.379 1.00 26.14 90 ARG A C 1
ATOM 688 O O . ARG A 1 105 ? 26.223 -19.588 -8.091 1.00 26.08 90 ARG A O 1
ATOM 696 N N . LYS A 1 106 ? 24.614 -18.104 -7.538 1.00 26.81 91 LYS A N 1
ATOM 697 C CA . LYS A 1 106 ? 25.011 -17.121 -8.549 1.00 27.51 91 LYS A CA 1
ATOM 698 C C . LYS A 1 106 ? 26.446 -16.657 -8.367 1.00 27.51 91 LYS A C 1
ATOM 699 O O . LYS A 1 106 ? 27.183 -16.476 -9.346 1.00 24.65 91 LYS A O 1
ATOM 705 N N . ARG A 1 107 ? 26.845 -16.471 -7.110 1.00 26.61 92 ARG A N 1
ATOM 706 C CA . ARG A 1 107 ? 28.200 -16.014 -6.790 1.00 27.99 92 ARG A CA 1
ATOM 707 C C . ARG A 1 107 ? 29.234 -17.127 -6.980 1.00 29.48 92 ARG A C 1
ATOM 708 O O . ARG A 1 107 ? 30.430 -16.904 -6.781 1.00 30.97 92 ARG A O 1
ATOM 716 N N . GLY A 1 108 ? 28.760 -18.321 -7.346 1.00 28.49 93 GLY A N 1
ATOM 717 C CA . GLY A 1 108 ? 29.613 -19.491 -7.547 1.00 26.71 93 GLY A CA 1
ATOM 718 C C . GLY A 1 108 ? 29.945 -20.295 -6.298 1.00 25.03 93 GLY A C 1
ATOM 719 O O . GLY A 1 108 ? 30.914 -21.054 -6.303 1.00 24.45 93 GLY A O 1
ATOM 720 N N . CYS A 1 109 ? 29.156 -20.138 -5.229 1.00 23.70 94 CYS A N 1
ATOM 721 C CA . CYS A 1 109 ? 29.406 -20.857 -3.964 1.00 25.68 94 CYS A CA 1
ATOM 722 C C . CYS A 1 109 ? 29.119 -22.344 -4.086 1.00 25.24 94 CYS A C 1
ATOM 723 O O . CYS A 1 109 ? 28.321 -22.744 -4.919 1.00 24.28 94 CYS A O 1
ATOM 734 N N . GLY A 1 111 ? 28.328 -24.217 -1.211 1.00 17.25 96 GLY A N 1
ATOM 735 C CA . GLY A 1 111 ? 27.469 -24.640 -0.109 1.00 18.44 96 GLY A CA 1
ATOM 736 C C . GLY A 1 111 ? 27.158 -23.528 0.878 1.00 18.00 96 GLY A C 1
ATOM 737 O O . GLY A 1 111 ? 27.648 -22.389 0.742 1.00 19.13 96 GLY A O 1
ATOM 738 N N . ALA A 1 112 ? 26.348 -23.854 1.874 1.00 19.71 97 ALA A N 1
ATOM 739 C CA . ALA A 1 112 ? 25.945 -22.886 2.910 1.00 19.48 97 ALA A CA 1
ATOM 740 C C . ALA A 1 112 ? 26.149 -23.518 4.265 1.00 20.59 97 ALA A C 1
ATOM 741 O O . ALA A 1 112 ? 26.077 -24.741 4.413 1.00 21.39 97 ALA A O 1
ATOM 743 N N . TYR A 1 113 ? 26.380 -22.698 5.277 1.00 21.44 98 TYR A N 1
ATOM 744 C CA . TYR A 1 113 ? 26.275 -23.211 6.636 1.00 22.70 98 TYR A CA 1
ATOM 745 C C . TYR A 1 113 ? 25.566 -22.243 7.565 1.00 23.76 98 TYR A C 1
ATOM 746 O O . TYR A 1 113 ? 25.406 -21.050 7.269 1.00 22.32 98 TYR A O 1
ATOM 755 N N . ILE A 1 114 ? 25.153 -22.781 8.706 1.00 24.74 99 ILE A N 1
ATOM 756 C CA . ILE A 1 114 ? 24.243 -22.099 9.593 1.00 23.56 99 ILE A CA 1
ATOM 757 C C . ILE A 1 114 ? 24.369 -22.687 10.995 1.00 24.15 99 ILE A C 1
ATOM 758 O O . ILE A 1 114 ? 24.822 -23.822 11.168 1.00 21.85 99 ILE A O 1
ATOM 763 N N . ASP A 1 115 ? 23.990 -21.911 12.007 1.00 26.53 100 ASP A N 1
ATOM 764 C CA . ASP A 1 115 ? 23.985 -22.465 13.365 1.00 25.81 100 ASP A CA 1
ATOM 765 C C . ASP A 1 115 ? 22.798 -21.950 14.169 1.00 25.90 100 ASP A C 1
ATOM 766 O O . ASP A 1 115 ? 22.207 -20.939 13.821 1.00 25.59 100 ASP A O 1
ATOM 771 N N . THR A 1 116 ? 22.454 -22.647 15.241 1.00 26.32 101 THR A N 1
ATOM 772 C CA . THR A 1 116 ? 21.258 -22.286 16.006 1.00 26.58 101 THR A CA 1
ATOM 773 C C . THR A 1 116 ? 21.221 -22.934 17.384 1.00 27.21 101 THR A C 1
ATOM 774 O O . THR A 1 116 ? 21.768 -24.021 17.576 1.00 25.35 101 THR A O 1
ATOM 786 N N . ASN A 1 118 ? 17.957 -22.792 18.710 1.00 24.06 103 ASN A N 1
ATOM 787 C CA . ASN A 1 118 ? 16.489 -22.833 18.738 1.00 24.34 103 ASN A CA 1
ATOM 788 C C . ASN A 1 118 ? 15.989 -24.106 18.049 1.00 24.43 103 ASN A C 1
ATOM 789 O O . ASN A 1 118 ? 16.208 -24.266 16.848 1.00 24.45 103 ASN A O 1
ATOM 794 N N . PRO A 1 119 ? 15.321 -25.012 18.798 1.00 21.67 104 PRO A N 1
ATOM 795 C CA . PRO A 1 119 ? 14.865 -26.286 18.249 1.00 24.88 104 PRO A CA 1
ATOM 796 C C . PRO A 1 119 ? 13.891 -26.111 17.068 1.00 25.64 104 PRO A C 1
ATOM 797 O O . PRO A 1 119 ? 13.870 -26.953 16.174 1.00 23.34 104 PRO A O 1
ATOM 801 N N . ASP A 1 120 ? 13.128 -25.014 17.057 1.00 25.57 105 ASP A N 1
ATOM 802 C CA . ASP A 1 120 ? 12.199 -24.770 15.951 1.00 26.65 105 ASP A CA 1
ATOM 803 C C . ASP A 1 120 ? 12.931 -24.291 14.690 1.00 25.82 105 ASP A C 1
ATOM 804 O O . ASP A 1 120 ? 12.549 -24.660 13.571 1.00 25.61 105 ASP A O 1
ATOM 809 N N . ALA A 1 121 ? 13.962 -23.466 14.875 1.00 24.62 106 ALA A N 1
ATOM 810 C CA . ALA A 1 121 ? 14.829 -23.061 13.768 1.00 25.22 106 ALA A CA 1
ATOM 811 C C . ALA A 1 121 ? 15.583 -24.266 13.219 1.00 24.72 106 ALA A C 1
ATOM 812 O O . ALA A 1 121 ? 15.703 -24.392 12.009 1.00 24.11 106 ALA A O 1
ATOM 814 N N . LEU A 1 122 ? 16.087 -25.136 14.107 1.00 23.08 107 LEU A N 1
ATOM 815 C CA . LEU A 1 122 ? 16.784 -26.363 13.705 1.00 25.10 107 LEU A CA 1
ATOM 816 C C . LEU A 1 122 ? 15.915 -27.245 12.803 1.00 25.33 107 LEU A C 1
ATOM 817 O O . LEU A 1 122 ? 16.378 -27.720 11.766 1.00 24.29 107 LEU A O 1
ATOM 822 N N . ARG A 1 123 ? 14.657 -27.456 13.201 1.00 24.54 108 ARG A N 1
ATOM 823 C CA A ARG A 1 123 ? 13.692 -28.210 12.401 0.50 25.34 108 ARG A CA 1
ATOM 824 C CA B ARG A 1 123 ? 13.716 -28.224 12.382 0.50 25.16 108 ARG A CA 1
ATOM 825 C C . ARG A 1 123 ? 13.465 -27.564 11.026 1.00 24.38 108 ARG A C 1
ATOM 826 O O . ARG A 1 123 ? 13.427 -28.242 10.010 1.00 24.93 108 ARG A O 1
ATOM 841 N N . THR A 1 124 ? 13.299 -26.245 11.013 1.00 24.03 109 THR A N 1
ATOM 842 C CA . THR A 1 124 ? 13.145 -25.506 9.759 1.00 26.17 109 THR A CA 1
ATOM 843 C C . THR A 1 124 ? 14.347 -25.734 8.841 1.00 24.46 109 THR A C 1
ATOM 844 O O . THR A 1 124 ? 14.187 -26.005 7.637 1.00 25.22 109 THR A O 1
ATOM 848 N N . TYR A 1 125 ? 15.548 -25.639 9.408 1.00 18.62 110 TYR A N 1
ATOM 849 C CA . TYR A 1 125 ? 16.767 -25.770 8.597 1.00 22.50 110 TYR A CA 1
ATOM 850 C C . TYR A 1 125 ? 16.903 -27.170 8.063 1.00 21.94 110 TYR A C 1
ATOM 851 O O . TYR A 1 125 ? 17.277 -27.362 6.909 1.00 21.92 110 TYR A O 1
ATOM 860 N N . GLU A 1 126 ? 16.586 -28.155 8.896 1.00 23.34 111 GLU A N 1
ATOM 861 C CA . GLU A 1 126 ? 16.666 -29.548 8.454 1.00 25.65 111 GLU A CA 1
ATOM 862 C C . GLU A 1 126 ? 15.658 -29.880 7.339 1.00 27.01 111 GLU A C 1
ATOM 863 O O . GLU A 1 126 ? 15.999 -30.565 6.358 1.00 24.37 111 GLU A O 1
ATOM 869 N N . ARG A 1 127 ? 14.427 -29.391 7.486 1.00 25.48 112 ARG A N 1
ATOM 870 C CA . ARG A 1 127 ? 13.399 -29.573 6.455 1.00 28.78 112 ARG A CA 1
ATOM 871 C C . ARG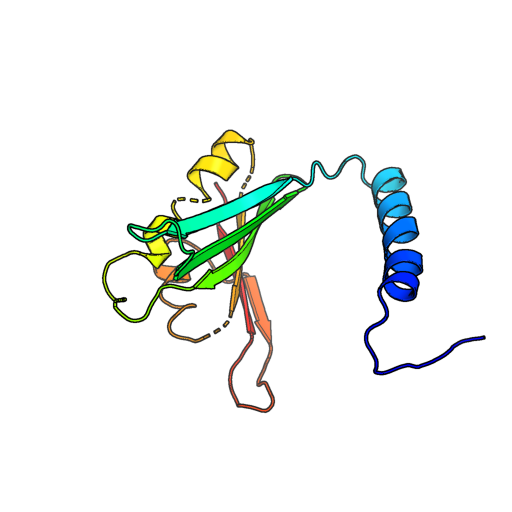 A 1 127 ? 13.829 -28.949 5.122 1.00 25.64 112 ARG A C 1
ATOM 872 O O . ARG A 1 127 ? 13.637 -29.553 4.053 1.00 22.92 112 ARG A O 1
ATOM 880 N N . TYR A 1 128 ? 14.395 -27.738 5.210 1.00 25.16 113 TYR A N 1
ATOM 881 C CA . TYR A 1 128 ? 14.966 -27.001 4.073 1.00 24.39 113 TYR A CA 1
ATOM 882 C C . TYR A 1 128 ? 16.048 -27.787 3.318 1.00 26.09 113 TYR A C 1
ATOM 883 O O . TYR A 1 128 ? 16.160 -27.684 2.092 1.00 25.61 113 TYR A O 1
ATOM 892 N N . GLY A 1 129 ? 16.821 -28.604 4.033 1.00 24.43 114 GLY A N 1
ATOM 893 C CA . GLY A 1 129 ? 17.870 -29.396 3.389 1.00 24.22 114 GLY A CA 1
ATOM 894 C C . GLY A 1 129 ? 19.247 -29.296 4.034 1.00 25.31 114 GLY A C 1
ATOM 895 O O . GLY A 1 129 ? 20.198 -29.905 3.539 1.00 24.52 114 GLY A O 1
ATOM 896 N N . PHE A 1 130 ? 19.376 -28.525 5.115 1.00 24.05 115 PHE A N 1
ATOM 897 C CA . PHE A 1 130 ? 20.640 -28.540 5.884 1.00 24.03 115 PHE A CA 1
ATOM 898 C C . PHE A 1 130 ? 20.799 -29.831 6.657 1.00 24.22 115 PHE A C 1
ATOM 899 O O . PHE A 1 130 ? 19.814 -30.456 7.041 1.00 22.40 115 PHE A O 1
ATOM 907 N N . THR A 1 131 ? 22.054 -30.210 6.883 1.00 23.88 116 THR A N 1
ATOM 908 C CA A THR A 1 131 ? 22.391 -31.442 7.596 0.50 24.67 116 THR A CA 1
ATOM 909 C CA B THR A 1 131 ? 22.373 -31.435 7.614 0.50 25.28 116 THR A CA 1
ATOM 910 C C . THR A 1 131 ? 23.404 -31.112 8.684 1.00 25.15 116 THR A C 1
ATOM 911 O O . THR A 1 131 ? 24.356 -30.368 8.444 1.00 26.46 116 THR A O 1
ATOM 918 N N . LYS A 1 132 ? 23.179 -31.657 9.873 1.00 23.48 117 LYS A N 1
ATOM 919 C CA . LYS A 1 132 ? 23.959 -31.323 11.048 1.00 24.19 117 LYS A CA 1
ATOM 920 C C . LYS A 1 132 ? 25.401 -31.732 10.863 1.00 23.85 117 LYS A C 1
ATOM 921 O O . LYS A 1 132 ? 25.694 -32.802 10.334 1.00 24.84 117 LYS A O 1
ATOM 927 N N . ILE A 1 133 ? 26.307 -30.877 11.306 1.00 22.63 118 ILE A N 1
ATOM 928 C CA . ILE A 1 133 ? 27.726 -31.194 11.222 1.00 25.03 118 ILE A CA 1
ATOM 929 C C . ILE A 1 133 ? 28.356 -31.332 12.603 1.00 23.36 118 ILE A C 1
ATOM 930 O O . ILE A 1 133 ? 29.419 -31.904 12.732 1.00 22.49 118 ILE A O 1
ATOM 935 N N . GLY A 1 134 ? 27.672 -30.840 13.633 1.00 22.89 119 GLY A N 1
ATOM 936 C CA . GLY A 1 134 ? 28.149 -30.996 15.013 1.00 21.74 119 GLY A CA 1
ATOM 937 C C . GLY A 1 134 ? 27.290 -30.189 15.967 1.00 22.72 119 GLY A C 1
ATOM 938 O O . GLY A 1 134 ? 26.434 -29.409 15.531 1.00 20.09 119 GLY A O 1
ATOM 939 N N . SER A 1 135 ? 27.536 -30.355 17.267 1.00 21.81 120 SER A N 1
ATOM 940 C CA . SER A 1 135 ? 26.754 -29.651 18.280 1.00 23.24 120 SER A CA 1
ATOM 941 C C . SER A 1 135 ? 27.531 -29.586 19.581 1.00 23.21 120 SER A C 1
ATOM 942 O O . SER A 1 135 ? 28.515 -30.301 19.763 1.00 26.41 120 SER A O 1
ATOM 945 N N . LEU A 1 136 ? 27.111 -28.704 20.477 1.00 23.48 121 LEU A N 1
ATOM 946 C CA . LEU A 1 136 ? 27.660 -28.687 21.822 1.00 22.51 121 LEU A CA 1
ATOM 947 C C . LEU A 1 136 ? 26.580 -28.288 22.795 1.00 22.70 121 LEU A C 1
ATOM 948 O O . LEU A 1 136 ? 25.580 -27.694 22.402 1.00 21.74 121 LEU A O 1
ATOM 953 N N . GLY A 1 137 ? 26.782 -28.631 24.064 1.00 22.83 122 GLY A N 1
ATOM 954 C CA . GLY A 1 137 ? 25.831 -28.278 25.099 1.00 22.09 122 GLY A CA 1
ATOM 955 C C . GLY A 1 137 ? 25.896 -29.245 26.250 1.00 22.93 122 GLY A C 1
ATOM 956 O O . GLY A 1 137 ? 26.659 -30.197 26.197 1.00 23.79 122 GLY A O 1
ATOM 957 N N . PRO A 1 138 ? 25.063 -29.023 27.292 1.00 22.22 123 PRO A N 1
ATOM 958 C CA . PRO A 1 138 ? 24.110 -27.913 27.229 1.00 20.51 123 PRO A CA 1
ATOM 959 C C . PRO A 1 138 ? 24.695 -26.534 27.535 1.00 20.43 123 PRO A C 1
ATOM 960 O O . PRO A 1 138 ? 25.726 -26.402 28.243 1.00 17.92 123 PRO A O 1
ATOM 964 N N . LEU A 1 139 ? 24.028 -25.517 26.994 1.00 20.32 124 LEU A N 1
ATOM 965 C CA . LEU A 1 139 ? 24.198 -24.148 27.486 1.00 20.35 124 LEU A CA 1
ATOM 966 C C . LEU A 1 139 ? 23.606 -24.020 28.917 1.00 24.84 124 LEU A C 1
ATOM 967 O O . LEU A 1 139 ? 22.848 -24.897 29.371 1.00 22.40 124 LEU A O 1
ATOM 972 N N . SER A 1 140 ? 23.953 -22.916 29.600 1.00 22.86 125 SER A N 1
ATOM 973 C CA A SER A 1 140 ? 23.509 -22.631 30.968 0.50 24.55 125 SER A CA 1
ATOM 974 C CA B SER A 1 140 ? 23.506 -22.687 30.969 0.50 25.38 125 SER A CA 1
ATOM 975 C C . SER A 1 140 ? 21.993 -22.631 31.047 1.00 25.13 125 SER A C 1
ATOM 976 O O . SER A 1 140 ? 21.416 -22.918 32.082 1.00 28.16 125 SER A O 1
ATOM 981 N N . SER A 1 141 ? 21.361 -22.289 29.935 1.00 27.87 126 SER A N 1
ATOM 982 C CA . SER A 1 141 ? 19.919 -22.237 29.884 1.00 27.81 126 SER A CA 1
ATOM 983 C C . SER A 1 141 ? 19.270 -23.551 29.418 1.00 26.29 126 SER A C 1
ATOM 984 O O . SER A 1 141 ? 18.037 -23.644 29.372 1.00 26.23 126 SER A O 1
ATOM 987 N N . GLY A 1 142 ? 20.100 -24.546 29.078 1.00 22.72 127 GLY A N 1
ATOM 988 C CA . GLY A 1 142 ? 19.644 -25.900 28.743 1.00 19.78 127 GLY A CA 1
ATOM 989 C C . GLY A 1 142 ? 19.574 -26.315 27.287 1.00 20.34 127 GLY A C 1
ATOM 990 O O . GLY A 1 142 ? 19.394 -27.491 26.986 1.00 21.81 127 GLY A O 1
ATOM 991 N N . GLN A 1 143 ? 19.707 -25.356 26.379 1.00 19.07 128 GLN A N 1
ATOM 992 C CA . GLN A 1 143 ? 19.670 -25.613 24.952 1.00 22.88 128 GLN A CA 1
ATOM 993 C C . GLN A 1 143 ? 21.044 -26.082 24.487 1.00 23.31 128 GLN A C 1
ATOM 994 O O . GLN A 1 143 ? 21.991 -26.138 25.272 1.00 24.84 128 GLN A O 1
ATOM 1000 N N . SER A 1 144 ? 21.122 -26.468 23.219 1.00 23.13 129 SER A N 1
ATOM 1001 C CA A SER A 1 144 ? 22.392 -26.794 22.589 0.50 24.10 129 SER A CA 1
ATOM 1002 C CA B SER A 1 144 ? 22.389 -26.797 22.582 0.50 23.87 129 SER A CA 1
ATOM 1003 C C . SER A 1 144 ? 22.631 -25.875 21.398 1.00 24.15 129 SER A C 1
ATOM 1004 O O . SER A 1 144 ? 21.684 -25.275 20.859 1.00 27.68 129 SER A O 1
ATOM 1009 N N . ILE A 1 145 ? 23.892 -25.745 20.992 1.00 24.67 130 ILE A N 1
ATOM 1010 C CA . ILE A 1 145 ? 24.211 -25.132 19.689 1.00 25.42 130 ILE A CA 1
ATOM 1011 C C . ILE A 1 145 ? 24.405 -26.244 18.653 1.00 26.14 130 ILE A C 1
ATOM 1012 O O . ILE A 1 145 ? 25.079 -27.239 18.932 1.00 24.35 130 ILE A O 1
ATOM 1017 N N . THR A 1 146 ? 23.790 -26.093 17.474 1.00 23.26 131 THR A N 1
ATOM 1018 C CA . THR A 1 146 ? 23.967 -27.064 1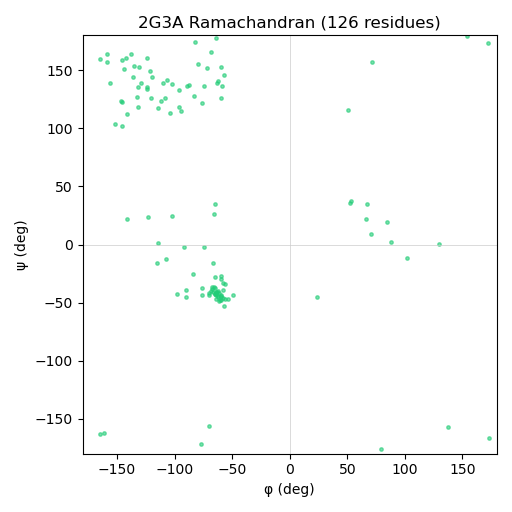6.382 1.00 22.08 131 THR A CA 1
ATOM 1019 C C . THR A 1 146 ? 24.453 -26.312 15.156 1.00 23.67 131 THR A C 1
ATOM 1020 O O . THR A 1 146 ? 23.951 -25.213 14.868 1.00 23.58 131 THR A O 1
ATOM 1024 N N . TRP A 1 147 ? 25.454 -26.881 14.468 1.00 21.04 132 TRP A N 1
ATOM 1025 C CA . TRP A 1 147 ? 25.945 -26.342 13.199 1.00 21.44 132 TRP A CA 1
ATOM 1026 C C . TRP A 1 147 ? 25.464 -27.264 12.117 1.00 21.20 132 TRP A C 1
ATOM 1027 O O . TRP A 1 147 ? 25.433 -28.509 12.282 1.00 18.72 132 TRP A O 1
ATOM 1038 N N . LEU A 1 148 ? 25.079 -26.665 10.995 1.00 19.87 133 LEU A N 1
ATOM 1039 C CA . LEU A 1 148 ? 24.572 -27.437 9.870 1.00 17.08 133 LEU A CA 1
ATOM 1040 C C . LEU A 1 148 ? 25.184 -26.957 8.560 1.00 20.28 133 LEU A C 1
ATOM 1041 O O . LEU A 1 148 ? 25.553 -25.788 8.443 1.00 20.27 133 LEU A O 1
ATOM 1046 N N . GLU A 1 149 ? 25.268 -27.848 7.571 1.00 20.64 134 GLU A N 1
ATOM 1047 C CA . GLU A 1 149 ? 25.691 -27.448 6.219 1.00 19.99 134 GLU A CA 1
ATOM 1048 C C . GLU A 1 149 ? 24.654 -27.839 5.145 1.00 22.72 134 GLU A C 1
ATOM 1049 O O . GLU A 1 149 ? 23.834 -28.749 5.336 1.00 23.49 134 GLU A O 1
ATOM 1055 N N . LYS A 1 150 ? 24.747 -27.176 3.999 1.00 22.19 135 LYS A N 1
ATOM 1056 C CA . LYS A 1 150 ? 23.994 -27.551 2.804 1.00 22.14 135 LYS A CA 1
ATOM 1057 C C . LYS A 1 150 ? 24.906 -27.357 1.602 1.00 23.91 135 LYS A C 1
ATOM 1058 O O . LYS A 1 150 ? 25.277 -26.234 1.245 1.00 27.16 135 LYS A O 1
ATOM 1064 N N . ARG A 1 151 ? 25.272 -28.469 0.987 1.00 25.32 136 ARG A N 1
ATOM 1065 C CA . ARG A 1 151 ? 26.160 -28.434 -0.158 1.00 29.12 136 ARG A CA 1
ATOM 1066 C C . ARG A 1 151 ? 25.318 -28.283 -1.411 1.00 28.82 136 ARG A C 1
ATOM 1067 O O . ARG A 1 151 ? 24.278 -28.930 -1.547 1.00 27.15 136 ARG A O 1
ATOM 1075 N N . PHE A 1 152 ? 25.757 -27.408 -2.311 1.00 27.54 137 PHE A N 1
ATOM 1076 C CA . PHE A 1 152 ? 25.053 -27.179 -3.571 1.00 27.38 137 PHE A CA 1
ATOM 1077 C C . PHE A 1 152 ? 25.360 -28.211 -4.669 1.00 29.86 137 PHE A C 1
ATOM 1078 O O . PHE A 1 152 ? 26.462 -28.759 -4.733 1.00 33.84 137 PHE A O 1
#

Solvent-accessible surface area: 9875 Å² total

InterPro domains:
  IPR000182 GNAT domain [PF00583] (33-115)
  IPR000182 GNAT domain [PS51186] (1-137)
  IPR016181 Acyl-CoA N-acyltransferase [SSF55729] (12-133)
  IPR050680 YpeA/RimI acetyltransferase [PTHR43420] (12-119)

Secondary structure (DSSP, 8-state):
------S--HHHHHHHHHHHHHHHHHHH-----EEEEEEEE-TT--EEEEEEEEEETTEEEEEEEE------SSHHHHHH--HHHHHHTT--EEEE--HHHHHHHHHHT-EEEEEE---TTS--EEEEEE--

Radius of gyration: 17.56 Å; Cα contacts (8 Å, |Δi|>4): 192; chains: 1; bounding box: 49×34×40 Å

B-factor: mean 29.49, std 7.6, range [14.21, 66.36]

CATH classification: 1.20.5.540 (+1 more: 3.40.630.30)

Sequence (132 aa):
NFVLSDVADAEAEKAIRDPLVAYNLARFGESDKRDLNITIRNDDNSVTGGLVGHTARGWLYVQLLFVPEARGQGIAPKLLAAEEEARKRGCGAYIDTNPDALRRTYERYGFTTKIGSLGPLSSSGQSSITWLEKRF

Foldseek 3Di:
DDDDDDDDDPVVVCVVVVVVVVVCCVPVNFFPKDWDWDFDADPVRDGQWTWTWIHTPQETETDDGDDHPVDPPCPSVVRVCSVVVSVVVVHKYKYKDPPVVVVVVVVSAWDWDDKDDDDPVGRIMTMTIHDD